Protein AF-A0A6N6MHF9-F1 (afdb_monomer_lite)

Radius of gyration: 20.84 Å; chains: 1; bounding box: 50×34×54 Å

pLDDT: mean 71.66, std 14.81, range [28.72, 92.56]

Secondary structure (DSSP, 8-state):
--------PPTTHHHHHHHHHHHHHHHHH-TT--HHHHHHHHHHHHHHHHHHS--SS-HHHHHHHHHHHHHH-TT--SEEEEEEEEPTTS-EEEEEEEEEEE--

Organism: NCBI:txid2614804

Structure (mmCIF, N/CA/C/O backbone):
data_AF-A0A6N6MHF9-F1
#
_entry.id   AF-A0A6N6MHF9-F1
#
loop_
_atom_site.group_PDB
_atom_site.id
_atom_site.type_symbol
_atom_site.label_atom_id
_atom_site.label_alt_id
_atom_site.label_comp_id
_atom_site.label_asym_id
_atom_site.label_entity_id
_atom_site.label_seq_id
_atom_site.pdbx_PDB_ins_code
_atom_site.Cartn_x
_atom_site.Cartn_y
_atom_site.Cartn_z
_atom_site.occupancy
_atom_site.B_iso_or_equiv
_atom_site.auth_seq_id
_atom_site.auth_comp_id
_atom_site.auth_asym_id
_atom_site.auth_atom_id
_atom_site.pdbx_PDB_model_num
ATOM 1 N N . MET A 1 1 ? -29.010 -10.117 -6.588 1.00 31.59 1 MET A N 1
ATOM 2 C CA . MET A 1 1 ? -28.196 -9.307 -7.517 1.00 31.59 1 MET A CA 1
ATOM 3 C C . MET A 1 1 ? -26.797 -9.229 -6.939 1.00 31.59 1 MET A C 1
ATOM 5 O O . MET A 1 1 ? -26.626 -8.619 -5.894 1.00 31.59 1 MET A O 1
ATOM 9 N N . TYR A 1 2 ? -25.833 -9.942 -7.524 1.00 29.23 2 TYR A N 1
ATOM 10 C CA . TYR A 1 2 ? -24.436 -9.816 -7.115 1.00 29.23 2 TYR A CA 1
ATOM 11 C C . TYR A 1 2 ? -23.921 -8.495 -7.678 1.00 29.23 2 TYR A C 1
ATOM 13 O O . TYR A 1 2 ? -23.809 -8.348 -8.892 1.00 29.23 2 TYR A O 1
ATOM 21 N N . ASN A 1 3 ? -23.692 -7.522 -6.796 1.00 33.41 3 ASN A N 1
ATOM 22 C CA . ASN A 1 3 ? -23.011 -6.289 -7.158 1.00 33.41 3 ASN A CA 1
ATOM 23 C C . ASN A 1 3 ? -21.660 -6.667 -7.764 1.00 33.41 3 ASN A C 1
ATOM 25 O O . ASN A 1 3 ? -20.875 -7.378 -7.132 1.00 33.41 3 ASN A O 1
ATOM 29 N N . ASN A 1 4 ? -21.413 -6.207 -8.989 1.00 28.72 4 ASN A N 1
ATOM 30 C CA . ASN A 1 4 ? -20.080 -6.172 -9.560 1.00 28.72 4 ASN A CA 1
ATOM 31 C C . ASN A 1 4 ? -19.220 -5.348 -8.599 1.00 28.72 4 ASN A C 1
ATOM 33 O O . ASN A 1 4 ? -19.302 -4.124 -8.579 1.00 28.72 4 ASN A O 1
ATOM 37 N N . LEU A 1 5 ? -18.450 -6.026 -7.747 1.00 37.59 5 LEU A N 1
ATOM 38 C CA . LEU A 1 5 ? -17.311 -5.426 -7.073 1.00 37.59 5 LEU A CA 1
ATOM 39 C C . LEU A 1 5 ? -16.324 -5.102 -8.190 1.00 37.59 5 LEU A C 1
ATOM 41 O O . LEU A 1 5 ? -15.491 -5.936 -8.545 1.00 37.59 5 LEU A O 1
ATOM 45 N N . GLU A 1 6 ? -16.477 -3.922 -8.794 1.00 39.22 6 GLU A N 1
ATOM 46 C CA . GLU A 1 6 ? -15.388 -3.290 -9.518 1.00 39.22 6 GLU A CA 1
ATOM 47 C C . GLU A 1 6 ? -14.187 -3.371 -8.585 1.00 39.22 6 GLU A C 1
ATOM 49 O O . GLU A 1 6 ? -14.197 -2.864 -7.460 1.00 39.22 6 GLU A O 1
ATOM 54 N N . ILE A 1 7 ? -13.188 -4.142 -9.006 1.00 46.22 7 ILE A N 1
ATOM 55 C CA . ILE A 1 7 ? -11.894 -4.171 -8.351 1.00 46.22 7 ILE A CA 1
ATOM 56 C C . ILE A 1 7 ? -11.351 -2.770 -8.598 1.00 46.22 7 ILE A C 1
ATOM 58 O O . ILE A 1 7 ? -10.726 -2.534 -9.629 1.00 46.22 7 ILE A O 1
ATOM 62 N N . ASN A 1 8 ? -11.684 -1.835 -7.704 1.00 48.34 8 ASN A N 1
ATOM 63 C CA . ASN A 1 8 ? -11.142 -0.489 -7.697 1.00 48.34 8 ASN A CA 1
ATOM 64 C C . ASN A 1 8 ? -9.630 -0.666 -7.664 1.00 48.34 8 ASN A C 1
ATOM 66 O O . ASN A 1 8 ? -9.060 -1.045 -6.637 1.00 48.34 8 ASN A O 1
ATOM 70 N N . GLN A 1 9 ? -8.991 -0.512 -8.824 1.00 55.62 9 GLN A N 1
ATOM 71 C CA . GLN A 1 9 ? -7.544 -0.467 -8.874 1.00 55.62 9 GLN A CA 1
ATOM 72 C C . GLN A 1 9 ? -7.128 0.671 -7.944 1.00 55.62 9 GLN A C 1
ATOM 74 O O . GLN A 1 9 ? -7.743 1.739 -8.005 1.00 55.62 9 GLN A O 1
ATOM 79 N N . PRO A 1 10 ? -6.147 0.447 -7.056 1.00 59.56 10 PRO A N 1
ATOM 80 C CA . PRO A 1 10 ? -5.730 1.485 -6.135 1.00 59.56 10 PRO A CA 1
ATOM 81 C C . PRO A 1 10 ? -5.388 2.757 -6.917 1.00 59.56 10 PRO A C 1
ATOM 83 O O . PRO A 1 10 ? -4.754 2.695 -7.978 1.00 59.56 10 PRO A O 1
ATOM 8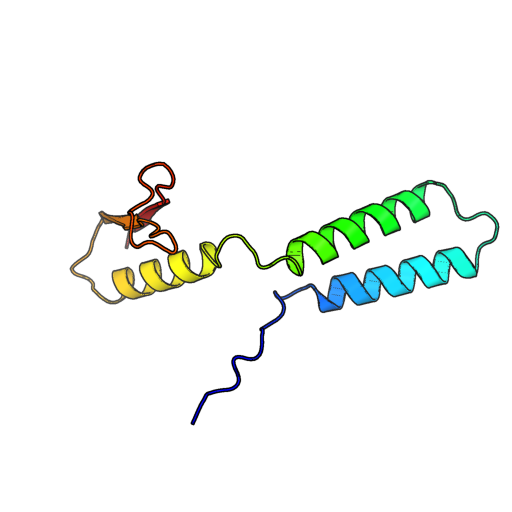6 N N . GLU A 1 11 ? -5.864 3.900 -6.421 1.00 60.69 11 GLU A N 1
ATOM 87 C CA . GLU A 1 11 ? -5.629 5.198 -7.051 1.00 60.69 11 GLU A CA 1
ATOM 88 C C . GLU A 1 11 ? -4.126 5.361 -7.350 1.00 60.69 11 GLU A C 1
ATOM 90 O O . GLU A 1 11 ? -3.273 5.089 -6.505 1.00 60.69 11 GLU A O 1
ATOM 95 N N . GLY A 1 12 ? -3.790 5.738 -8.588 1.00 66.06 12 GLY A N 1
ATOM 96 C CA . GLY A 1 12 ? -2.403 5.905 -9.040 1.00 66.06 12 GLY A CA 1
ATOM 97 C C . GLY A 1 12 ? -1.806 4.743 -9.844 1.00 66.06 12 GLY A C 1
ATOM 98 O O . GLY A 1 12 ? -0.777 4.948 -10.489 1.00 66.06 12 GLY A O 1
ATOM 99 N N . VAL A 1 13 ? -2.448 3.566 -9.910 1.00 79.25 13 VAL A N 1
ATOM 100 C CA . VAL A 1 13 ? -1.996 2.469 -10.799 1.00 79.25 13 VAL A CA 1
ATOM 101 C C . VAL A 1 13 ? -2.026 2.888 -12.266 1.00 79.25 13 VAL A C 1
ATOM 103 O O . VAL A 1 13 ? -1.048 2.677 -12.979 1.00 79.25 13 VAL A O 1
ATOM 106 N N . SER A 1 14 ? -3.096 3.550 -12.705 1.00 81.12 14 SER A N 1
ATOM 107 C CA . SER A 1 14 ? -3.224 4.062 -14.074 1.00 81.12 14 SER A CA 1
ATOM 108 C C . SER A 1 14 ? -2.129 5.079 -14.422 1.00 81.12 14 SER A C 1
ATOM 110 O O . SER A 1 14 ? -1.537 5.015 -15.499 1.00 81.12 14 SER A O 1
ATOM 112 N N . SER A 1 15 ? -1.793 5.974 -13.489 1.00 83.19 15 SER A N 1
ATOM 113 C CA . SER A 1 15 ? -0.700 6.940 -13.646 1.00 83.19 15 SER A CA 1
ATOM 114 C C . SER A 1 15 ? 0.662 6.253 -13.769 1.00 83.19 15 SER A C 1
ATOM 116 O O . SER A 1 15 ? 1.476 6.639 -14.607 1.00 83.19 15 SER A O 1
ATOM 118 N N . LEU A 1 16 ? 0.908 5.203 -12.978 1.00 87.81 16 LEU A N 1
ATOM 119 C CA . LEU A 1 16 ? 2.134 4.405 -13.058 1.00 87.81 16 LEU A CA 1
ATOM 120 C C . LEU A 1 16 ? 2.220 3.603 -14.363 1.00 87.81 16 LEU A C 1
ATOM 122 O O . LEU A 1 16 ? 3.295 3.504 -14.952 1.00 87.81 16 LEU A O 1
ATOM 126 N N . GLU A 1 17 ? 1.103 3.054 -14.839 1.00 88.19 17 GLU A N 1
ATOM 127 C CA . GLU A 1 17 ? 1.028 2.348 -16.121 1.00 88.19 17 GLU A CA 1
ATOM 128 C C . GLU A 1 17 ? 1.302 3.274 -17.310 1.00 88.19 17 GLU A C 1
ATOM 130 O O . GLU A 1 17 ? 1.978 2.868 -18.257 1.00 88.19 17 GLU A O 1
ATOM 135 N N . ASN A 1 18 ? 0.823 4.518 -17.256 1.00 89.75 18 ASN A N 1
ATOM 136 C CA . ASN A 1 18 ? 1.130 5.528 -18.268 1.00 89.75 18 ASN A CA 1
ATOM 137 C C . ASN A 1 18 ? 2.617 5.902 -18.239 1.00 89.75 18 ASN A C 1
ATOM 139 O O . ASN A 1 18 ? 3.278 5.813 -19.271 1.00 89.75 18 ASN A O 1
ATOM 143 N N . LEU A 1 19 ? 3.180 6.162 -17.054 1.00 91.56 19 LEU A N 1
ATOM 144 C CA . LEU A 1 19 ? 4.616 6.418 -16.901 1.00 91.56 19 LEU A CA 1
ATOM 145 C C . LEU A 1 19 ? 5.473 5.256 -17.430 1.00 91.56 19 LEU A C 1
ATOM 147 O O . LEU A 1 19 ? 6.503 5.470 -18.066 1.00 91.56 19 LEU A O 1
ATOM 151 N N . TYR A 1 20 ? 5.051 4.011 -17.199 1.00 92.56 20 TYR A N 1
ATOM 152 C CA . TYR A 1 20 ? 5.732 2.832 -17.731 1.00 92.56 20 TYR A CA 1
ATOM 153 C C . TYR A 1 20 ? 5.755 2.816 -19.269 1.00 92.56 20 TYR A C 1
ATOM 155 O O . TYR A 1 20 ? 6.797 2.531 -19.862 1.00 92.56 20 TYR A O 1
ATOM 163 N N . LYS A 1 21 ? 4.632 3.151 -19.921 1.00 92.06 21 LYS A N 1
ATOM 164 C CA . LYS A 1 21 ? 4.539 3.245 -21.389 1.00 92.06 21 LYS A CA 1
ATOM 165 C C . LYS A 1 21 ? 5.404 4.373 -21.948 1.00 92.06 21 LYS A C 1
ATOM 167 O O . LYS A 1 21 ? 6.069 4.172 -22.966 1.00 92.06 21 LYS A O 1
ATOM 172 N N . ASP A 1 22 ? 5.444 5.515 -21.269 1.00 90.19 22 ASP A N 1
ATOM 173 C CA . ASP A 1 22 ? 6.281 6.649 -21.667 1.00 90.19 22 ASP A CA 1
ATOM 174 C C . ASP A 1 22 ? 7.768 6.274 -21.603 1.00 90.19 22 ASP A C 1
ATOM 176 O O . ASP A 1 22 ? 8.508 6.487 -22.563 1.00 90.19 22 ASP A O 1
ATOM 180 N N . LEU A 1 23 ? 8.203 5.611 -20.524 1.00 89.62 23 LEU A N 1
ATOM 181 C CA . LEU A 1 23 ? 9.583 5.135 -20.375 1.00 89.62 23 LEU A CA 1
ATOM 182 C C . LEU A 1 23 ? 9.971 4.095 -21.437 1.00 89.62 23 LEU A C 1
ATOM 184 O O . LEU A 1 23 ? 11.089 4.136 -21.954 1.00 89.62 23 LEU A O 1
ATOM 188 N N . LEU A 1 24 ? 9.063 3.178 -21.790 1.00 88.62 24 LEU A N 1
ATOM 189 C CA . LEU A 1 24 ? 9.283 2.229 -22.887 1.00 88.62 24 LEU A CA 1
ATOM 190 C C . LEU A 1 24 ? 9.413 2.937 -24.239 1.00 88.62 24 LEU A C 1
ATOM 192 O O . LEU A 1 24 ? 10.263 2.561 -25.045 1.00 88.62 24 LEU A O 1
ATOM 196 N N . SER A 1 25 ? 8.605 3.971 -24.469 1.00 88.38 25 SER A N 1
ATOM 197 C CA . SER A 1 25 ? 8.646 4.767 -25.698 1.00 88.38 25 SER A CA 1
ATOM 198 C C . SER A 1 25 ? 9.954 5.555 -25.811 1.00 88.38 25 SER A C 1
ATOM 200 O O . SER A 1 25 ? 10.565 5.584 -26.875 1.00 88.38 25 SER A O 1
ATOM 202 N N . ILE A 1 26 ? 10.440 6.127 -24.703 1.00 86.50 26 ILE A N 1
ATOM 203 C CA . ILE A 1 26 ? 11.748 6.798 -24.639 1.00 86.50 26 ILE A CA 1
ATOM 204 C C . ILE A 1 26 ? 12.874 5.801 -24.940 1.00 86.50 26 ILE A C 1
ATOM 206 O O . ILE A 1 26 ? 13.742 6.087 -25.759 1.00 86.50 26 ILE A O 1
ATOM 210 N N . LYS A 1 27 ? 12.832 4.605 -24.336 1.00 83.12 27 LYS A N 1
ATOM 211 C CA . LYS A 1 27 ? 13.814 3.541 -24.590 1.00 83.12 27 LYS A CA 1
ATOM 212 C C . LYS A 1 27 ? 13.836 3.091 -26.056 1.00 83.12 27 LYS A C 1
ATOM 214 O O . LYS A 1 27 ? 14.900 2.807 -26.588 1.00 83.12 27 LYS A O 1
ATOM 219 N N . ALA A 1 28 ? 12.675 2.998 -26.702 1.00 82.75 28 ALA A N 1
ATOM 220 C CA . ALA A 1 28 ? 12.576 2.566 -28.096 1.00 82.75 28 ALA A CA 1
ATOM 221 C C . ALA A 1 28 ? 13.122 3.606 -29.091 1.00 82.75 28 ALA A C 1
ATOM 223 O O . ALA A 1 28 ? 13.615 3.229 -30.152 1.00 82.75 28 ALA A O 1
ATOM 224 N N . ASN A 1 29 ? 13.038 4.895 -28.749 1.00 80.06 29 ASN A N 1
ATOM 225 C CA . ASN A 1 29 ? 13.423 6.000 -29.629 1.00 80.06 29 ASN A CA 1
ATOM 226 C C . ASN A 1 29 ? 14.872 6.474 -29.442 1.00 80.06 29 ASN A C 1
ATOM 228 O O . ASN A 1 29 ? 15.363 7.236 -30.272 1.00 80.06 29 ASN A O 1
ATOM 232 N N . ASP A 1 30 ? 15.560 6.031 -28.389 1.00 71.06 30 ASP A N 1
ATOM 233 C CA . ASP A 1 30 ? 16.942 6.415 -28.111 1.00 71.06 30 ASP A CA 1
ATOM 234 C C . ASP A 1 30 ? 17.837 5.169 -28.012 1.00 71.06 30 ASP A C 1
ATOM 236 O O . ASP A 1 30 ? 17.849 4.463 -27.004 1.00 71.06 30 ASP A O 1
ATOM 240 N N . LEU A 1 31 ? 18.600 4.876 -29.075 1.00 61.44 31 LEU A N 1
ATOM 241 C CA . LEU A 1 31 ? 19.466 3.685 -29.169 1.00 61.44 31 LEU A CA 1
ATOM 242 C C . LEU A 1 31 ? 20.589 3.667 -28.112 1.00 61.44 31 LEU A C 1
ATOM 244 O O . LEU A 1 31 ? 21.204 2.627 -27.879 1.00 61.44 31 LEU A O 1
ATOM 248 N N . LEU A 1 32 ? 20.862 4.816 -27.483 1.00 61.69 32 LEU A N 1
ATOM 249 C CA . LEU A 1 32 ? 21.848 4.990 -26.415 1.00 61.69 32 LEU A CA 1
ATOM 250 C C . LEU A 1 32 ? 21.217 4.951 -25.015 1.00 61.69 32 LEU A C 1
ATOM 252 O O . LEU A 1 32 ? 21.886 5.299 -24.038 1.00 61.69 32 LEU A O 1
ATOM 256 N N . SER A 1 33 ? 19.945 4.541 -24.902 1.00 61.06 33 SER A N 1
ATOM 257 C CA . SER A 1 33 ? 19.175 4.590 -23.660 1.00 61.06 33 SER A CA 1
ATOM 258 C C . SER A 1 33 ? 19.957 3.984 -22.495 1.00 61.06 33 SER A C 1
ATOM 260 O O . SER A 1 33 ? 20.271 2.791 -22.460 1.00 61.06 33 SER A O 1
ATOM 262 N N . SER A 1 34 ? 20.309 4.859 -21.557 1.00 73.44 34 SER A N 1
ATOM 263 C CA . SER A 1 34 ? 21.224 4.559 -20.468 1.00 73.44 34 SER A CA 1
ATOM 264 C C . SER A 1 34 ? 20.628 3.551 -19.483 1.00 73.44 34 SER A C 1
ATOM 266 O O . SER A 1 34 ? 19.415 3.486 -19.276 1.00 73.44 34 SER A O 1
ATOM 268 N N . LYS A 1 35 ? 21.509 2.846 -18.764 1.00 80.94 35 LYS A N 1
ATOM 269 C CA . LYS A 1 35 ? 21.203 1.980 -17.606 1.00 80.94 35 LYS A CA 1
ATOM 270 C C . LYS A 1 35 ? 20.216 2.608 -16.598 1.00 80.94 35 LYS A C 1
ATOM 272 O O . LYS A 1 35 ? 19.581 1.898 -15.822 1.00 80.94 35 LYS A O 1
ATOM 277 N N . ILE A 1 36 ? 20.083 3.937 -16.591 1.00 82.62 36 ILE A N 1
ATOM 278 C CA . ILE A 1 36 ? 19.137 4.688 -15.761 1.00 82.62 36 ILE A CA 1
ATOM 279 C C . ILE A 1 36 ? 17.685 4.441 -16.200 1.00 82.62 36 ILE A C 1
ATOM 281 O O . ILE A 1 36 ? 16.847 4.189 -15.337 1.00 82.62 36 ILE A O 1
ATOM 285 N N . ILE A 1 37 ? 17.381 4.453 -17.503 1.00 87.12 37 ILE A N 1
ATOM 286 C CA . ILE A 1 37 ? 16.019 4.217 -18.019 1.00 87.12 37 ILE A CA 1
ATOM 287 C C . ILE A 1 37 ? 15.584 2.782 -17.711 1.00 87.12 37 ILE A C 1
ATOM 289 O O . ILE A 1 37 ? 14.487 2.572 -17.200 1.00 87.12 37 ILE A O 1
ATOM 293 N N . ASP A 1 38 ? 16.473 1.805 -17.906 1.00 87.00 38 ASP A N 1
ATOM 294 C CA . ASP A 1 38 ? 16.212 0.407 -17.543 1.00 87.00 38 ASP A CA 1
ATOM 295 C C . ASP A 1 38 ? 15.915 0.236 -16.050 1.00 87.00 38 ASP A C 1
ATOM 297 O O . ASP A 1 38 ? 14.964 -0.451 -15.668 1.00 87.00 38 ASP A O 1
ATOM 301 N N . ASN A 1 39 ? 16.681 0.918 -15.195 1.00 87.69 39 ASN A N 1
ATOM 302 C CA . ASN A 1 39 ? 16.438 0.916 -13.756 1.00 87.69 39 ASN A CA 1
ATOM 303 C C . ASN A 1 39 ? 15.092 1.557 -13.390 1.00 87.69 39 ASN A C 1
ATOM 305 O O . ASN A 1 39 ? 14.421 1.081 -12.473 1.00 87.69 39 ASN A O 1
ATOM 309 N N . LEU A 1 40 ? 14.684 2.628 -14.076 1.00 89.88 40 LEU A N 1
ATOM 310 C CA . LEU A 1 40 ? 13.389 3.272 -13.850 1.00 89.88 40 LEU A CA 1
ATOM 311 C C . LEU A 1 40 ? 12.233 2.367 -14.285 1.00 89.88 40 LEU A C 1
ATOM 313 O O . LEU A 1 40 ? 11.306 2.164 -13.505 1.00 89.88 40 LEU A O 1
ATOM 317 N N . ILE A 1 41 ? 12.328 1.750 -15.465 1.00 92.06 41 ILE A N 1
ATOM 318 C CA . ILE A 1 41 ? 11.350 0.775 -15.969 1.00 92.06 41 ILE A CA 1
ATOM 319 C C . ILE A 1 41 ? 11.182 -0.376 -14.971 1.00 92.06 41 ILE A C 1
ATOM 321 O O . ILE A 1 41 ? 10.055 -0.731 -14.624 1.00 92.06 41 ILE A O 1
ATOM 325 N N . ALA A 1 42 ? 12.289 -0.937 -14.471 1.00 90.31 42 ALA A N 1
ATOM 326 C CA . ALA A 1 42 ? 12.255 -2.025 -13.497 1.00 90.31 42 ALA A CA 1
ATOM 327 C C . ALA A 1 42 ? 11.571 -1.607 -12.185 1.00 90.31 42 ALA A C 1
ATOM 329 O O . ALA A 1 42 ? 10.705 -2.324 -11.686 1.00 90.31 42 ALA A O 1
ATOM 330 N N . LYS A 1 43 ? 11.905 -0.427 -11.646 1.00 89.69 43 LYS A N 1
ATOM 331 C CA . LYS A 1 43 ? 11.284 0.097 -10.419 1.00 89.69 43 LYS A CA 1
ATOM 332 C C . LYS A 1 43 ? 9.789 0.355 -10.597 1.00 89.69 43 LYS A C 1
ATOM 334 O O . LYS A 1 43 ? 9.006 -0.076 -9.757 1.00 89.69 43 LYS A O 1
ATOM 339 N N . VAL A 1 44 ? 9.387 1.010 -11.686 1.00 92.00 44 VAL A N 1
ATOM 340 C CA . VAL A 1 44 ? 7.971 1.294 -11.973 1.00 92.00 44 VAL A CA 1
ATOM 341 C C . VAL A 1 44 ? 7.186 -0.007 -12.133 1.00 92.00 44 VAL A C 1
ATOM 343 O O . VAL A 1 44 ? 6.113 -0.138 -11.551 1.00 92.00 44 VAL A O 1
ATOM 346 N N . LYS A 1 45 ? 7.743 -1.009 -12.827 1.00 89.06 45 LYS A N 1
ATOM 347 C CA . LYS A 1 45 ? 7.124 -2.334 -12.959 1.00 89.06 45 LYS A CA 1
ATOM 348 C C . LYS A 1 45 ? 6.897 -3.006 -11.602 1.00 89.06 45 LYS A C 1
ATOM 350 O O . LYS A 1 45 ? 5.795 -3.481 -11.350 1.00 89.06 45 LYS A O 1
ATOM 355 N N . VAL A 1 46 ? 7.900 -3.001 -10.721 1.00 84.62 46 VAL A N 1
ATOM 356 C CA . VAL A 1 46 ? 7.776 -3.563 -9.364 1.00 84.62 46 VAL A CA 1
ATOM 357 C C . VAL A 1 46 ? 6.703 -2.830 -8.559 1.00 84.62 46 VAL A C 1
ATOM 359 O O . VAL A 1 46 ? 5.910 -3.472 -7.881 1.00 84.62 46 VAL A O 1
ATOM 362 N N . ILE A 1 47 ? 6.623 -1.500 -8.653 1.00 82.56 47 ILE A N 1
ATOM 363 C CA . ILE A 1 47 ? 5.581 -0.726 -7.965 1.00 82.56 47 ILE A CA 1
ATOM 364 C C . ILE A 1 47 ? 4.195 -1.087 -8.517 1.00 82.56 47 ILE A C 1
ATOM 366 O O . ILE A 1 47 ? 3.295 -1.371 -7.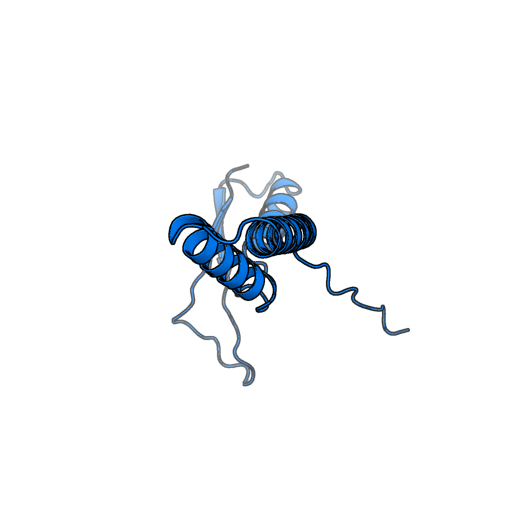735 1.00 82.56 47 ILE A O 1
ATOM 370 N N . ILE A 1 48 ? 4.019 -1.162 -9.840 1.00 83.81 48 ILE A N 1
ATOM 371 C CA . ILE A 1 48 ? 2.755 -1.606 -10.453 1.00 83.81 48 ILE A CA 1
ATOM 372 C C . ILE A 1 48 ? 2.380 -3.010 -9.962 1.00 83.81 48 ILE A C 1
ATOM 374 O O . ILE A 1 48 ? 1.229 -3.245 -9.604 1.00 83.81 48 ILE A O 1
ATOM 378 N N . GLU A 1 49 ? 3.333 -3.942 -9.904 1.00 78.88 49 GLU A N 1
ATOM 379 C CA . GLU A 1 49 ? 3.108 -5.293 -9.379 1.00 78.88 49 GLU A CA 1
ATOM 380 C C . GLU A 1 49 ? 2.732 -5.284 -7.894 1.00 78.88 49 GLU A C 1
ATOM 382 O O . GLU A 1 49 ? 1.822 -6.012 -7.512 1.00 78.88 49 GLU A O 1
ATOM 387 N N . ILE A 1 50 ? 3.349 -4.434 -7.068 1.00 72.56 50 ILE A N 1
ATOM 388 C CA . ILE A 1 50 ? 2.990 -4.254 -5.652 1.00 72.56 50 ILE A CA 1
ATOM 389 C C . ILE A 1 50 ? 1.559 -3.733 -5.506 1.00 72.56 50 ILE A C 1
ATOM 391 O O . ILE A 1 50 ? 0.836 -4.201 -4.634 1.00 72.56 50 ILE A O 1
ATOM 395 N N . TYR A 1 51 ? 1.145 -2.786 -6.347 1.00 69.75 51 TYR A N 1
ATOM 396 C CA . TYR A 1 51 ? -0.205 -2.224 -6.305 1.00 69.75 51 TYR A CA 1
ATOM 397 C C . TYR A 1 51 ? -1.263 -3.185 -6.880 1.00 69.75 51 TYR A C 1
ATOM 399 O O . TYR A 1 51 ? -2.400 -3.207 -6.410 1.00 69.75 51 TYR A O 1
ATOM 407 N N . ARG A 1 52 ? -0.909 -3.984 -7.898 1.00 69.69 52 ARG A N 1
ATOM 408 C CA . ARG A 1 52 ? -1.795 -4.989 -8.516 1.00 69.69 52 ARG A CA 1
ATOM 409 C C . ARG A 1 52 ? -1.902 -6.270 -7.691 1.00 69.69 52 ARG A C 1
ATOM 411 O O . ARG A 1 52 ? -2.963 -6.897 -7.672 1.00 69.69 52 ARG A O 1
ATOM 418 N N . CYS A 1 53 ? -0.834 -6.674 -7.006 1.00 61.81 53 CYS A N 1
ATOM 419 C CA . CYS A 1 53 ? -0.923 -7.658 -5.937 1.00 61.81 53 CYS A CA 1
ATOM 420 C C . CYS A 1 53 ? -1.806 -7.047 -4.858 1.00 61.81 53 CYS A C 1
ATOM 422 O O . CYS A 1 53 ? -1.368 -6.131 -4.173 1.00 61.81 53 CYS A O 1
ATOM 424 N N . LYS A 1 54 ? -3.048 -7.545 -4.741 1.00 55.00 54 LYS A N 1
ATOM 425 C CA . LYS A 1 54 ? -4.018 -7.173 -3.700 1.00 55.00 54 LYS A CA 1
ATOM 426 C C . LYS A 1 54 ? -3.277 -6.719 -2.435 1.00 55.00 54 LYS A C 1
ATOM 428 O O . LYS A 1 54 ? -2.612 -7.569 -1.827 1.00 55.00 54 LYS A O 1
ATOM 433 N N . PRO A 1 55 ? -3.346 -5.430 -2.051 1.00 51.06 55 PRO A N 1
ATOM 434 C CA . PRO A 1 55 ? -2.653 -4.957 -0.864 1.00 51.06 55 PRO A CA 1
ATOM 435 C C . PRO A 1 55 ? -3.064 -5.839 0.315 1.00 51.06 55 PRO A C 1
ATOM 437 O O . PRO A 1 55 ? -4.190 -6.345 0.354 1.00 51.06 55 PRO A O 1
ATOM 440 N N . ARG A 1 56 ? -2.128 -6.089 1.238 1.00 54.00 56 ARG A N 1
ATOM 441 C CA . ARG A 1 56 ? -2.347 -6.842 2.484 1.00 54.00 56 ARG A CA 1
ATOM 442 C C . ARG A 1 56 ? -3.494 -6.219 3.285 1.00 54.00 56 ARG A C 1
ATOM 444 O O . ARG A 1 56 ? -3.230 -5.457 4.199 1.00 54.00 56 ARG A O 1
ATOM 451 N N . LEU A 1 57 ? -4.732 -6.573 2.941 1.00 56.91 57 LEU A N 1
ATOM 452 C CA . LEU A 1 57 ? -5.959 -5.867 3.311 1.00 56.91 57 LEU A CA 1
ATOM 453 C C . LEU A 1 57 ? -5.895 -4.344 3.033 1.00 56.91 57 LEU A C 1
ATOM 455 O O . LEU A 1 57 ? -4.849 -3.709 3.141 1.00 56.91 57 LEU A O 1
ATOM 459 N N . PRO A 1 58 ? -7.014 -3.693 2.704 1.00 65.00 58 PRO A N 1
ATOM 460 C CA . PRO A 1 58 ? -7.092 -2.237 2.733 1.00 65.00 58 PRO A CA 1
ATOM 461 C C . PRO A 1 58 ? -7.112 -1.763 4.199 1.00 65.00 58 PRO A C 1
ATOM 463 O O . PRO A 1 58 ? -8.089 -1.194 4.668 1.00 65.00 58 PRO A O 1
ATOM 466 N N . LEU A 1 59 ? -6.061 -2.071 4.971 1.00 68.31 59 LEU A N 1
ATOM 467 C CA . LEU A 1 59 ? -5.976 -1.773 6.405 1.00 68.31 59 LEU A CA 1
ATOM 468 C C . LEU A 1 59 ? -6.148 -0.287 6.671 1.00 68.31 59 LEU A C 1
ATOM 470 O O . LEU A 1 59 ? -6.800 0.074 7.638 1.00 68.31 59 LEU A O 1
ATOM 474 N N . TYR A 1 60 ? -5.615 0.542 5.777 1.00 66.75 60 TYR A N 1
ATOM 475 C CA . TYR A 1 60 ? -5.772 1.985 5.825 1.00 66.75 60 TYR A CA 1
ATOM 476 C C . TYR A 1 60 ? -7.233 2.425 5.654 1.00 66.75 60 TYR A C 1
ATOM 478 O O . TYR A 1 60 ? -7.711 3.275 6.401 1.00 66.75 60 TYR A O 1
ATOM 486 N N . ASP A 1 61 ? -7.972 1.819 4.721 1.00 70.38 61 ASP A N 1
ATOM 487 C CA . ASP A 1 61 ? -9.385 2.157 4.508 1.00 70.38 61 ASP A CA 1
ATOM 488 C C . ASP A 1 61 ? -10.261 1.623 5.649 1.00 70.38 61 ASP A C 1
ATOM 490 O O . ASP A 1 61 ? -11.185 2.300 6.094 1.00 70.38 61 ASP A O 1
ATOM 494 N N . ILE A 1 62 ? -9.931 0.439 6.177 1.00 74.38 62 ILE A N 1
ATOM 495 C CA . ILE A 1 62 ? -10.559 -0.133 7.376 1.00 74.38 62 ILE A CA 1
ATOM 496 C C . ILE A 1 62 ? -10.300 0.771 8.588 1.00 74.38 62 ILE A C 1
ATOM 498 O O . ILE A 1 62 ? -11.222 1.062 9.343 1.00 74.38 62 ILE A O 1
ATOM 502 N N . GLU A 1 63 ? -9.067 1.246 8.761 1.00 74.44 63 GLU A N 1
ATOM 503 C CA . GLU A 1 63 ? -8.692 2.170 9.829 1.00 74.44 63 GLU A CA 1
ATOM 504 C C . GLU A 1 63 ? -9.460 3.488 9.718 1.00 74.44 63 GLU A C 1
ATOM 506 O O . GLU A 1 63 ? -10.064 3.915 10.701 1.00 74.44 63 GLU A O 1
ATOM 511 N N . LYS A 1 64 ? -9.531 4.089 8.524 1.00 77.50 64 LYS A N 1
ATOM 512 C CA . LYS A 1 64 ? -10.349 5.286 8.282 1.00 77.50 64 LYS A CA 1
ATOM 513 C C . LYS A 1 64 ? -11.818 5.061 8.621 1.00 77.50 64 LYS A C 1
ATOM 515 O O . LYS A 1 64 ? -12.404 5.884 9.319 1.00 77.50 64 LYS A O 1
ATOM 520 N N . ALA A 1 65 ? -12.404 3.954 8.169 1.00 80.62 65 ALA A N 1
ATOM 521 C CA . ALA A 1 65 ? -13.800 3.636 8.451 1.00 80.62 65 ALA A CA 1
ATOM 522 C C . ALA A 1 65 ? -14.060 3.470 9.958 1.00 80.62 65 ALA A C 1
ATOM 524 O O . ALA A 1 65 ? -15.058 3.974 10.468 1.00 80.62 65 ALA A O 1
ATOM 525 N N 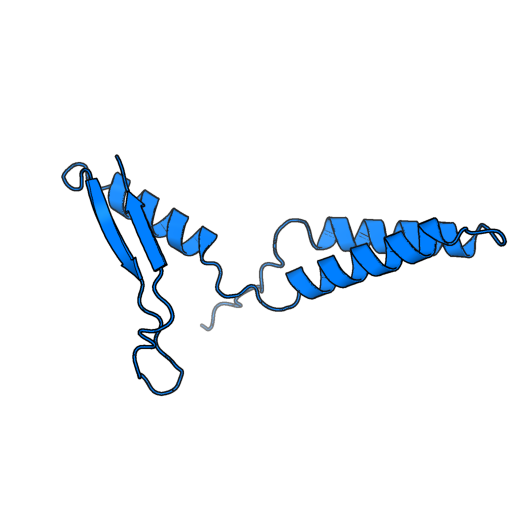. ILE A 1 66 ? -13.147 2.816 10.686 1.00 81.31 66 ILE A N 1
ATOM 526 C CA . ILE A 1 66 ? -13.222 2.673 12.148 1.00 81.31 66 ILE A CA 1
ATOM 527 C C . ILE A 1 66 ? -13.112 4.037 12.836 1.00 81.31 66 ILE A C 1
ATOM 529 O O . ILE A 1 66 ? -13.895 4.323 13.737 1.00 81.31 66 ILE A O 1
ATOM 533 N N . ILE A 1 67 ? -12.178 4.891 12.410 1.00 80.12 67 ILE A N 1
ATOM 534 C CA . ILE A 1 67 ? -12.010 6.238 12.970 1.00 80.12 67 ILE A CA 1
ATOM 535 C C . ILE A 1 67 ? -13.284 7.066 12.783 1.00 80.12 67 ILE A C 1
ATOM 537 O O . ILE A 1 67 ? -13.735 7.691 13.740 1.00 80.12 67 ILE A O 1
ATOM 541 N N . GLU A 1 68 ? -13.880 7.061 11.590 1.00 84.44 68 GLU A N 1
ATOM 542 C CA . GLU A 1 68 ? -15.116 7.806 11.317 1.00 84.44 68 GLU A CA 1
ATOM 543 C C . GLU A 1 68 ? -16.302 7.277 12.135 1.00 84.44 68 GLU A C 1
ATOM 545 O O . GLU A 1 68 ? -17.040 8.068 12.724 1.00 84.44 68 GLU A O 1
ATOM 550 N N . LEU A 1 69 ? -16.443 5.951 12.265 1.00 81.56 69 LEU A N 1
ATOM 551 C CA . LEU A 1 69 ? -17.445 5.341 13.145 1.00 81.56 69 LEU A CA 1
ATOM 552 C C . LEU A 1 69 ? -17.263 5.776 14.605 1.00 81.56 69 LEU A C 1
ATOM 554 O O . LEU A 1 69 ? -18.236 6.134 15.264 1.00 81.56 69 LEU A O 1
ATOM 558 N N . CYS A 1 70 ? -16.026 5.779 15.105 1.00 80.50 70 CYS A N 1
ATOM 559 C CA . CYS A 1 70 ? -15.730 6.207 16.470 1.00 80.50 70 CYS A CA 1
ATOM 560 C C . CYS A 1 70 ? -15.954 7.712 16.677 1.00 80.50 70 CYS A C 1
ATOM 562 O O . CYS A 1 70 ? -16.439 8.103 17.730 1.00 80.50 70 CYS A O 1
ATOM 564 N N . LYS A 1 71 ? -15.647 8.561 15.689 1.00 78.31 71 LYS A N 1
ATOM 565 C CA . LYS A 1 71 ? -15.893 10.013 15.756 1.00 78.31 71 LYS A CA 1
ATOM 566 C C . LYS A 1 71 ? -17.374 10.381 15.688 1.00 78.31 71 LYS A C 1
ATOM 568 O O . LYS A 1 71 ? -17.760 11.421 16.220 1.00 78.31 71 LYS A O 1
ATOM 573 N N . ALA A 1 72 ? -18.196 9.566 15.024 1.00 82.44 72 ALA A N 1
ATOM 574 C CA . ALA A 1 72 ? -19.639 9.785 14.956 1.00 82.44 72 ALA A CA 1
ATOM 575 C C . ALA A 1 72 ? -20.306 9.679 16.340 1.00 82.44 72 ALA A C 1
ATOM 577 O O . ALA A 1 72 ? -21.301 10.360 16.599 1.00 82.44 72 ALA A O 1
ATOM 578 N N . ASP A 1 73 ? -19.738 8.875 17.243 1.00 77.25 73 ASP A N 1
ATOM 579 C CA . ASP A 1 73 ? -20.192 8.750 18.623 1.00 77.25 73 ASP A CA 1
ATOM 580 C C . ASP A 1 73 ? -19.337 9.607 19.568 1.00 77.25 73 ASP A C 1
ATOM 582 O O . ASP A 1 73 ? -18.236 9.246 19.981 1.00 77.25 73 ASP A O 1
ATOM 586 N N . LYS A 1 74 ? -19.885 10.757 19.971 1.00 71.38 74 LYS A N 1
ATOM 587 C CA . LYS A 1 74 ? -19.218 11.708 20.877 1.00 71.38 74 LYS A CA 1
ATOM 588 C C . LYS A 1 74 ? -18.936 11.154 22.281 1.00 71.38 74 LYS A C 1
ATOM 590 O O . LYS A 1 74 ? -18.212 11.797 23.036 1.00 71.38 74 LYS A O 1
ATOM 595 N N . SER A 1 75 ? -19.515 10.010 22.656 1.00 75.62 75 SER A N 1
ATOM 596 C CA . SER A 1 75 ? -19.247 9.347 23.941 1.00 75.62 75 SER A CA 1
ATOM 597 C C . SER A 1 75 ? -17.956 8.518 23.936 1.00 75.62 75 SER A C 1
ATOM 599 O O . SER A 1 75 ? -17.419 8.187 24.994 1.00 75.62 75 SER A O 1
ATOM 601 N N . ILE A 1 76 ? -17.420 8.222 22.749 1.00 68.69 76 ILE A N 1
ATOM 602 C CA . ILE A 1 76 ? -16.259 7.358 22.530 1.00 68.69 76 ILE A CA 1
ATOM 603 C C . ILE A 1 76 ? -15.003 8.238 22.452 1.00 68.69 76 ILE A C 1
ATOM 605 O O . ILE A 1 76 ? -14.436 8.474 21.388 1.00 68.69 76 ILE A O 1
ATOM 609 N N . GLN A 1 77 ? -14.546 8.747 23.599 1.00 67.62 77 GLN A N 1
ATOM 610 C CA . GLN A 1 77 ? -13.293 9.504 23.681 1.00 67.62 77 GLN A CA 1
ATOM 611 C C . GLN A 1 77 ? -12.140 8.603 24.153 1.00 67.62 77 GLN A C 1
ATOM 613 O O . GLN A 1 77 ? -12.225 7.962 25.198 1.00 67.62 77 GLN A O 1
ATOM 618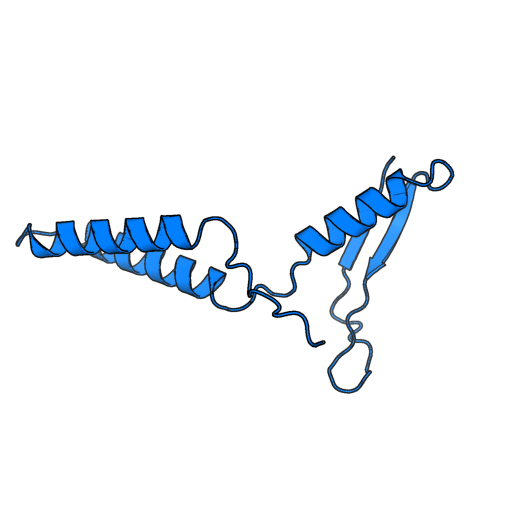 N N . GLY A 1 78 ? -11.041 8.555 23.389 1.00 67.19 78 GLY A N 1
ATOM 619 C CA . GLY A 1 78 ? -9.815 7.848 23.786 1.00 67.19 78 GLY A CA 1
ATOM 620 C C . GLY A 1 78 ? -9.903 6.319 23.721 1.00 67.19 78 GLY A C 1
ATOM 621 O O . GLY A 1 78 ? -9.307 5.629 24.551 1.00 67.19 78 GLY A O 1
ATOM 622 N N . VAL A 1 79 ? -10.632 5.773 22.745 1.00 72.75 79 VAL A N 1
ATOM 623 C CA . VAL A 1 79 ? -10.831 4.324 22.615 1.00 72.75 79 VAL A CA 1
ATOM 624 C C . VAL A 1 79 ? -9.704 3.660 21.827 1.00 72.75 79 VAL A C 1
ATOM 626 O O . VAL A 1 79 ? -9.174 4.181 20.845 1.00 72.75 79 VAL A O 1
ATOM 629 N N . THR A 1 80 ? -9.323 2.473 22.299 1.00 76.56 80 THR A N 1
ATOM 630 C CA . THR A 1 80 ? -8.340 1.604 21.654 1.00 76.56 80 THR A CA 1
ATOM 631 C C . THR A 1 80 ? -9.060 0.437 20.993 1.00 76.56 80 THR A C 1
ATOM 633 O O . THR A 1 80 ? -9.670 -0.384 21.677 1.00 76.56 80 THR A O 1
ATOM 636 N N . VAL A 1 81 ? -8.960 0.341 19.669 1.00 74.38 81 VAL A N 1
ATOM 637 C CA . VAL A 1 81 ? -9.570 -0.729 18.875 1.00 74.38 81 VAL A CA 1
ATOM 638 C C . VAL A 1 81 ? -8.499 -1.760 18.527 1.00 74.38 81 VAL A C 1
ATOM 640 O O . VAL A 1 81 ? -7.467 -1.430 17.938 1.00 74.38 81 VAL A O 1
ATOM 643 N N . LYS A 1 82 ? -8.738 -3.021 18.904 1.00 76.38 82 LYS A N 1
ATOM 644 C CA . LYS A 1 82 ? -7.901 -4.164 18.513 1.00 76.38 82 LYS A CA 1
ATOM 645 C C . LYS A 1 82 ? -8.545 -4.879 17.332 1.00 76.38 82 LYS A C 1
ATOM 647 O O . LYS A 1 82 ? -9.657 -5.385 17.456 1.00 76.38 82 LYS A O 1
ATOM 652 N N . ILE A 1 83 ? -7.830 -4.951 16.215 1.00 74.75 83 ILE A N 1
ATOM 653 C CA . ILE A 1 83 ? -8.255 -5.701 15.032 1.00 74.75 83 ILE A CA 1
ATOM 654 C C . ILE A 1 83 ? -7.579 -7.068 15.064 1.00 74.75 83 ILE A C 1
ATOM 656 O O . ILE A 1 83 ? -6.350 -7.162 15.119 1.00 74.75 83 ILE A O 1
ATOM 660 N N . LEU A 1 84 ? -8.396 -8.119 15.016 1.00 73.62 84 LEU A N 1
ATOM 661 C CA . LEU A 1 84 ? -7.954 -9.507 14.955 1.00 73.62 84 LEU A CA 1
ATOM 662 C C . LEU A 1 84 ? -8.248 -10.069 13.566 1.00 73.62 84 LEU A C 1
ATOM 664 O O . LEU A 1 84 ? -9.363 -9.937 13.060 1.00 73.62 84 LEU A O 1
ATOM 668 N N . PHE A 1 85 ? -7.254 -10.714 12.958 1.00 69.94 85 PHE A N 1
ATOM 669 C CA . PHE A 1 85 ? -7.426 -11.358 11.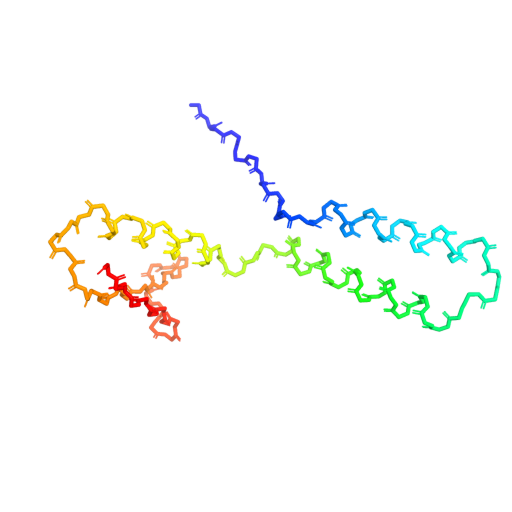660 1.00 69.94 85 PHE A CA 1
ATOM 670 C C . PHE A 1 85 ? -7.798 -12.817 11.848 1.00 69.94 85 PHE A C 1
ATOM 672 O O . PHE A 1 85 ? -7.173 -13.553 12.612 1.00 69.94 85 PHE A O 1
ATOM 679 N N . VAL A 1 86 ? -8.812 -13.240 11.108 1.00 72.12 86 VAL A N 1
ATOM 680 C CA . VAL A 1 86 ? -9.267 -14.621 11.105 1.00 72.12 86 VAL A CA 1
ATOM 681 C C . VAL A 1 86 ? -8.749 -15.289 9.837 1.00 72.12 86 VAL A C 1
ATOM 683 O O . VAL A 1 86 ? -8.909 -14.773 8.729 1.00 72.12 86 VAL A O 1
ATOM 686 N N . SER A 1 87 ? -8.081 -16.428 9.994 1.00 64.44 87 SER A N 1
ATOM 687 C CA . SER A 1 87 ? -7.651 -17.248 8.861 1.00 64.44 87 SER A CA 1
ATOM 688 C C . SER A 1 87 ? -8.851 -17.890 8.148 1.00 64.44 87 SER A C 1
ATOM 690 O O . SER A 1 87 ? -9.961 -17.943 8.677 1.00 64.44 87 SER A O 1
ATOM 692 N N . LYS A 1 88 ? -8.627 -18.470 6.961 1.00 65.81 88 LYS A N 1
ATOM 693 C CA . LYS A 1 88 ? -9.655 -19.226 6.214 1.00 65.81 88 LYS A CA 1
ATOM 694 C C . LYS A 1 88 ? -10.318 -20.342 7.046 1.00 65.81 88 LYS A C 1
ATOM 696 O O . LYS A 1 88 ? -11.438 -20.736 6.745 1.00 65.81 88 LYS A O 1
ATOM 701 N N . PHE A 1 89 ? -9.641 -20.827 8.086 1.00 76.94 89 PHE A N 1
ATOM 702 C CA . PHE A 1 89 ? -10.109 -21.894 8.973 1.00 76.94 89 PHE A CA 1
ATOM 703 C C . PHE A 1 89 ? -10.729 -21.379 10.277 1.00 76.94 89 PHE A C 1
ATOM 705 O O . PHE A 1 89 ? -10.784 -22.116 11.250 1.00 76.94 89 PHE A O 1
ATOM 712 N N . GLN A 1 90 ? -11.142 -20.110 10.329 1.00 70.12 90 GLN A N 1
ATOM 713 C CA . GLN A 1 90 ? -11.739 -19.476 11.513 1.00 70.12 90 GLN A CA 1
ATOM 714 C C . GLN A 1 90 ? -10.831 -19.390 12.752 1.00 70.12 90 GLN A C 1
ATOM 716 O O . GLN A 1 90 ? -11.236 -18.859 13.783 1.00 70.12 90 GLN A O 1
ATOM 721 N N . ASN A 1 91 ? -9.571 -19.809 12.641 1.00 74.31 91 ASN A N 1
ATOM 722 C CA . ASN A 1 91 ? -8.582 -19.589 13.686 1.00 74.31 91 ASN A CA 1
ATOM 723 C C . ASN A 1 91 ? -8.177 -18.116 13.697 1.00 74.31 91 ASN A C 1
ATOM 725 O O . ASN A 1 91 ? -7.780 -17.576 12.654 1.00 74.31 91 ASN A O 1
ATOM 729 N N . ILE A 1 92 ? -8.271 -17.497 14.874 1.00 74.31 92 ILE A N 1
ATOM 730 C CA .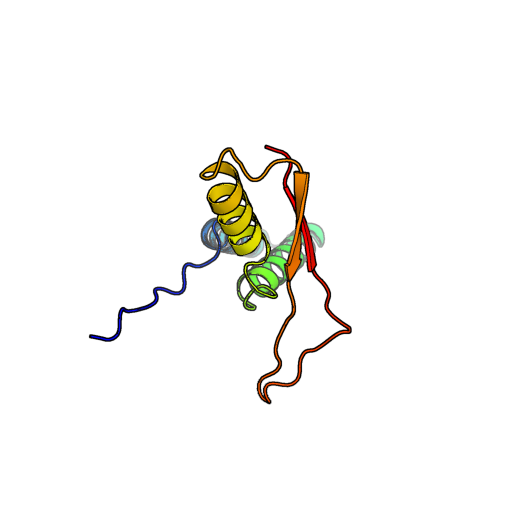 ILE A 1 92 ? -7.762 -16.151 15.129 1.00 74.31 92 ILE A CA 1
ATOM 731 C C . ILE A 1 92 ? -6.238 -16.215 15.075 1.00 74.31 92 ILE A C 1
ATOM 733 O O . ILE A 1 92 ? -5.603 -16.916 15.862 1.00 74.31 92 ILE A O 1
ATOM 737 N N . ASP A 1 93 ? -5.656 -15.476 14.140 1.00 64.06 93 ASP A N 1
ATOM 738 C CA . ASP A 1 93 ? -4.214 -15.326 14.025 1.00 64.06 93 ASP A CA 1
ATOM 739 C C . ASP A 1 93 ? -3.746 -14.258 15.021 1.00 64.06 93 ASP A C 1
ATOM 741 O O . ASP A 1 93 ? -3.693 -13.067 14.715 1.00 64.06 93 ASP A O 1
ATOM 745 N N . THR A 1 94 ? -3.427 -14.686 16.243 1.00 62.97 94 THR A N 1
ATOM 746 C CA . THR A 1 94 ? -2.954 -13.799 17.318 1.00 62.97 94 THR A CA 1
ATOM 747 C C . THR A 1 94 ? -1.580 -13.187 17.036 1.00 62.97 94 THR A C 1
ATOM 749 O O . THR A 1 94 ? -1.198 -12.234 17.713 1.00 62.97 94 THR A O 1
ATOM 752 N N . SER A 1 95 ? -0.848 -13.684 16.027 1.00 55.38 95 SER A N 1
ATOM 753 C CA . SER A 1 95 ? 0.439 -13.115 15.604 1.00 55.38 95 SER A CA 1
ATOM 754 C C . SER A 1 95 ? 0.286 -11.820 14.799 1.00 55.38 95 SER A C 1
ATOM 756 O O . SER A 1 95 ? 1.232 -11.041 14.690 1.00 55.38 95 SER A O 1
ATOM 758 N N . LYS A 1 96 ? -0.909 -11.560 14.253 1.00 53.66 96 LYS A N 1
ATOM 759 C CA . LYS A 1 96 ? -1.227 -10.352 13.488 1.00 53.66 96 LYS A CA 1
ATOM 760 C C . LYS A 1 96 ? -2.205 -9.506 14.288 1.00 53.66 96 LYS A C 1
ATOM 762 O O . LYS A 1 96 ? -3.411 -9.727 14.246 1.00 53.66 96 LYS A O 1
ATOM 767 N N . LEU A 1 97 ? -1.675 -8.530 15.020 1.00 57.75 97 LEU A N 1
ATOM 768 C CA . LEU A 1 97 ? -2.469 -7.596 15.811 1.00 57.75 97 LEU A CA 1
ATOM 769 C C . LEU A 1 97 ? -2.367 -6.192 15.210 1.00 57.75 97 LEU A C 1
ATOM 771 O O . LEU A 1 97 ? -1.277 -5.633 15.115 1.00 57.75 97 LEU A O 1
ATOM 775 N N . GLY A 1 98 ? -3.509 -5.633 14.807 1.00 60.78 98 GLY A N 1
ATOM 776 C CA . GLY A 1 98 ? -3.634 -4.213 14.484 1.00 60.78 98 GLY A CA 1
ATOM 777 C C . GLY A 1 98 ? -4.133 -3.450 15.708 1.00 60.78 98 GLY A C 1
ATOM 778 O O . GLY A 1 98 ? -5.122 -3.860 16.319 1.00 60.78 98 GLY A O 1
ATOM 779 N N . LEU A 1 99 ? -3.457 -2.361 16.074 1.00 63.75 99 LEU A N 1
ATOM 780 C CA . LEU A 1 99 ? -3.880 -1.470 17.153 1.00 63.75 99 LEU A CA 1
ATOM 781 C C . LEU A 1 99 ? -4.176 -0.092 16.569 1.00 63.75 99 LEU A C 1
ATOM 783 O O . LEU A 1 99 ? -3.280 0.536 16.015 1.00 63.75 99 LEU A O 1
ATOM 787 N N . ILE A 1 100 ? -5.408 0.383 16.737 1.00 65.25 100 ILE A N 1
ATOM 788 C CA . ILE A 1 100 ? -5.797 1.743 16.362 1.00 65.25 100 ILE A CA 1
ATOM 789 C C . ILE A 1 100 ? -6.182 2.478 17.639 1.00 65.25 100 ILE A C 1
ATOM 791 O O . ILE A 1 100 ? -7.040 2.019 18.397 1.00 65.25 100 ILE A O 1
ATOM 795 N N . LYS A 1 101 ? -5.541 3.621 17.886 1.00 69.06 101 LYS A N 1
ATOM 796 C CA . LYS A 1 101 ? -5.933 4.542 18.953 1.00 69.06 101 LYS A CA 1
ATOM 797 C C . LYS A 1 101 ? -6.701 5.696 18.329 1.00 69.06 101 LYS A C 1
ATOM 799 O O . LYS A 1 101 ? -6.120 6.478 17.581 1.00 69.06 101 LYS A O 1
ATOM 804 N N . VAL A 1 102 ? -7.986 5.805 18.650 1.00 64.94 102 VAL A N 1
ATOM 805 C CA . VAL A 1 102 ? -8.821 6.910 18.179 1.00 64.94 102 VAL A CA 1
ATOM 806 C C . VAL A 1 102 ? -8.897 7.963 19.275 1.00 64.94 102 VAL A C 1
ATOM 808 O O . VAL A 1 102 ? -9.420 7.716 20.363 1.00 64.94 102 VAL A O 1
ATOM 811 N N . ASN A 1 103 ? -8.370 9.145 18.975 1.00 60.69 103 ASN A N 1
ATOM 812 C CA . ASN A 1 103 ? -8.609 10.345 19.762 1.00 60.69 103 ASN A CA 1
ATOM 813 C C . ASN A 1 103 ? -9.608 11.200 18.973 1.00 60.69 103 ASN A C 1
ATOM 815 O O . ASN A 1 103 ? -9.325 11.553 17.825 1.00 60.69 103 ASN A O 1
ATOM 819 N N . VAL A 1 104 ? -10.770 11.462 19.572 1.00 55.34 104 VAL A N 1
ATOM 820 C CA . VAL A 1 104 ? -11.793 12.381 19.052 1.00 55.34 104 VAL A CA 1
ATOM 821 C C . VAL A 1 104 ? -11.543 13.765 19.630 1.00 55.34 104 VAL A C 1
ATOM 823 O O . VAL A 1 104 ? -11.313 13.838 20.863 1.00 55.34 104 VAL A O 1
#

Foldseek 3Di:
DPPPPPPPQPPCLVVLVVVLVVLVVVPVVDVPDDPVSVVVNVVSVVVNVCSVPQPPPVVVVVLVVVLVVQVVDPVNAFDKDWDWDADPVRDTPPVDIDIDTHHD

Sequence (104 aa):
MYNNLEINQPEGVSSLENLYKDLLSIKANDLLSSKIIDNLIAKVKVIIEIYRCKPRLPLYDIEKAIIELCKADKSIQGVTVKILFVSKFQNIDTSKLGLIKVNV